Protein AF-A0A089MW54-F1 (afdb_monomer)

Foldseek 3Di:
DDQAPAEFQFWPPVPWAWDDDVNPHTDGTPATDGNCVRPPPPFAKYHYPNCNPPDIDGDVVNVVVCVVVVPPDDDDDDRDDQWDFPVVQVVCQVVQFKKDFDQWIWHADPVRAIWIWGQDPVRDTDIDRDPDDDVVSRPTTMGTDHDDDHPPPDD

Sequence (155 aa):
MMNVTNILDCVDWQRSEAQWLYEKYFMRFDKLVFDFAKIPKNTYLFKTEELATTKVFVTELFRELIEDYQLPGLDFSVVYDSEFTYTEAEQRMDQGQAVGSGKWRMQFDEEGEFWLGELTLELKYRWGRPVYIPPILLGYSWHEVEKCEIDSFNW

Mean predicted aligned error: 8.43 Å

pLDDT: mean 88.45, std 8.15, range [40.34, 95.38]

Structure (mmCIF, N/CA/C/O backbone):
data_AF-A0A089MW54-F1
#
_entry.id   AF-A0A089MW54-F1
#
loop_
_atom_site.group_PDB
_atom_site.id
_atom_site.type_symbol
_atom_site.label_atom_id
_atom_site.label_alt_id
_atom_site.label_comp_id
_atom_site.label_asym_id
_atom_site.label_entity_id
_atom_site.label_seq_id
_atom_site.pdbx_PDB_ins_code
_atom_site.Cartn_x
_atom_site.Cartn_y
_atom_site.Cartn_z
_atom_site.occupancy
_atom_site.B_iso_or_equiv
_atom_site.auth_seq_id
_atom_site.auth_comp_id
_atom_site.auth_asym_id
_atom_site.auth_atom_id
_atom_site.pdbx_PDB_model_num
ATOM 1 N N . MET A 1 1 ? -24.438 13.499 15.931 1.00 58.62 1 MET A N 1
ATOM 2 C CA . MET A 1 1 ? -22.994 13.775 16.082 1.00 58.62 1 MET A CA 1
ATOM 3 C C . MET A 1 1 ? -22.322 12.455 16.415 1.00 58.62 1 MET A C 1
ATOM 5 O O . MET A 1 1 ? -22.658 11.884 17.443 1.00 58.62 1 MET A O 1
ATOM 9 N N . MET A 1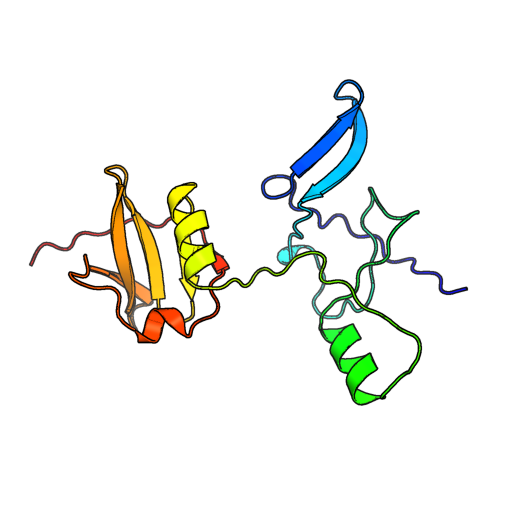 2 ? -21.491 11.917 15.520 1.00 72.50 2 MET A N 1
ATOM 10 C CA . MET A 1 2 ? -20.782 10.653 15.753 1.00 72.50 2 MET A CA 1
ATOM 11 C C . MET A 1 2 ? -19.425 10.965 16.380 1.00 72.50 2 MET A C 1
ATOM 13 O O . MET A 1 2 ? -18.656 11.735 15.809 1.00 72.50 2 MET A O 1
ATOM 17 N N . ASN A 1 3 ? -19.150 10.410 17.559 1.00 80.62 3 ASN A N 1
ATOM 18 C CA . ASN A 1 3 ? -17.862 10.581 18.218 1.00 80.62 3 ASN A CA 1
ATOM 19 C C . ASN A 1 3 ? -17.018 9.318 18.034 1.00 80.62 3 ASN A C 1
ATOM 21 O O . ASN A 1 3 ? -17.430 8.240 18.451 1.00 80.62 3 ASN A O 1
ATOM 25 N N . VAL A 1 4 ? -15.843 9.466 17.427 1.00 87.50 4 VAL A N 1
ATOM 26 C CA . VAL A 1 4 ? -14.849 8.394 17.302 1.00 87.50 4 VAL A CA 1
ATOM 27 C C . VAL A 1 4 ? -13.722 8.709 18.274 1.00 87.50 4 VAL A C 1
ATOM 29 O O . VAL A 1 4 ? -13.061 9.740 18.138 1.00 87.50 4 VAL A O 1
ATOM 32 N N . THR A 1 5 ? -13.549 7.841 19.269 1.00 88.38 5 THR A N 1
ATOM 33 C CA . THR A 1 5 ? -12.556 7.977 20.348 1.00 88.38 5 THR A CA 1
ATOM 34 C C . THR A 1 5 ? -11.300 7.145 20.113 1.00 88.38 5 THR A C 1
ATOM 36 O O . THR A 1 5 ? -10.316 7.325 20.820 1.00 88.38 5 THR A O 1
ATOM 39 N N . ASN A 1 6 ? -11.334 6.234 19.139 1.00 92.56 6 ASN A N 1
ATOM 40 C CA . ASN A 1 6 ? -10.204 5.386 18.793 1.00 92.56 6 ASN A CA 1
ATOM 41 C C . ASN A 1 6 ? -9.191 6.187 17.965 1.00 92.56 6 ASN A C 1
ATOM 43 O O . ASN A 1 6 ? -9.431 6.448 16.785 1.00 92.56 6 ASN A O 1
ATOM 47 N N . ILE A 1 7 ? -8.099 6.607 18.600 1.00 93.56 7 ILE A N 1
ATOM 48 C CA . ILE A 1 7 ? -6.994 7.330 17.968 1.00 93.56 7 ILE A CA 1
ATOM 49 C C . ILE A 1 7 ? -5.802 6.374 17.898 1.00 93.56 7 ILE A C 1
ATOM 51 O O . ILE A 1 7 ? -5.416 5.809 18.920 1.00 93.56 7 ILE A O 1
ATOM 55 N N . LEU A 1 8 ? -5.261 6.174 16.698 1.00 94.44 8 LEU A N 1
ATOM 56 C CA . LEU A 1 8 ? -4.179 5.243 16.403 1.00 94.44 8 LEU A CA 1
ATOM 57 C C . LEU A 1 8 ? -2.996 5.985 15.773 1.00 94.44 8 LEU A C 1
ATOM 59 O O . LEU A 1 8 ? -3.156 6.640 14.741 1.00 94.44 8 LEU A O 1
ATOM 63 N N . ASP A 1 9 ? -1.805 5.801 16.337 1.00 94.12 9 ASP A N 1
ATOM 64 C CA . ASP A 1 9 ? -0.540 6.121 15.670 1.00 94.12 9 ASP A CA 1
ATOM 65 C C . ASP A 1 9 ? -0.220 5.018 14.650 1.00 94.12 9 ASP A C 1
ATOM 67 O O . ASP A 1 9 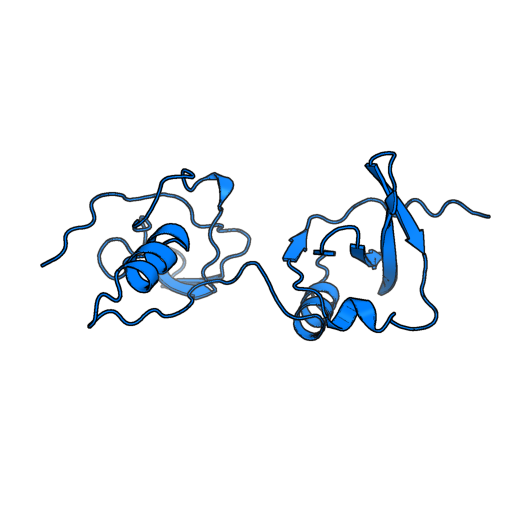? 0.460 4.033 14.935 1.00 94.12 9 ASP A O 1
ATOM 71 N N . CYS A 1 10 ? -0.814 5.139 13.466 1.00 92.56 10 CYS A N 1
ATOM 72 C CA . CYS A 1 10 ? -0.706 4.162 12.381 1.00 92.56 10 CYS A CA 1
ATOM 73 C C . CYS A 1 10 ? -0.283 4.803 11.058 1.00 92.56 10 CYS A C 1
ATOM 75 O O . CYS A 1 10 ? -0.456 4.204 10.002 1.00 92.56 10 CYS A O 1
ATOM 77 N N . VAL A 1 11 ? 0.261 6.021 11.095 1.00 93.00 11 VAL A N 1
ATOM 78 C CA . VAL A 1 11 ? 0.798 6.671 9.899 1.00 93.00 11 VAL A CA 1
ATOM 79 C C . VAL A 1 11 ? 2.158 6.063 9.571 1.00 93.00 11 VAL A C 1
ATOM 81 O O . VAL A 1 11 ? 3.050 5.990 10.420 1.00 93.00 11 VAL A O 1
ATOM 84 N N . ASP A 1 12 ? 2.328 5.641 8.323 1.00 91.00 12 ASP A N 1
ATOM 85 C CA . ASP A 1 12 ? 3.630 5.266 7.788 1.00 91.00 12 ASP A CA 1
ATOM 86 C C . ASP A 1 12 ? 4.353 6.531 7.317 1.00 91.00 12 ASP A C 1
ATOM 88 O O . ASP A 1 12 ? 4.164 6.998 6.193 1.00 91.00 12 ASP A O 1
ATOM 92 N N . TRP A 1 13 ? 5.169 7.113 8.193 1.00 89.25 13 TRP A N 1
ATOM 93 C CA . TRP A 1 13 ? 5.923 8.337 7.907 1.00 89.25 13 TRP A CA 1
ATOM 94 C C . TRP A 1 13 ? 7.016 8.173 6.845 1.00 89.25 13 TRP A C 1
ATOM 96 O O . TRP A 1 13 ? 7.501 9.180 6.338 1.00 89.25 13 TRP A O 1
ATOM 106 N N . GLN A 1 14 ? 7.421 6.943 6.512 1.00 86.56 14 GLN A N 1
ATOM 107 C CA . GLN A 1 14 ? 8.411 6.703 5.459 1.00 86.56 14 GLN A CA 1
ATOM 108 C C . GLN A 1 14 ? 7.760 6.760 4.076 1.00 86.56 14 GLN A C 1
ATOM 110 O O . GLN A 1 14 ? 8.368 7.251 3.128 1.00 86.56 14 GLN A O 1
ATOM 115 N N . ARG A 1 15 ? 6.520 6.267 3.966 1.00 84.12 15 ARG A N 1
ATOM 116 C CA . ARG A 1 15 ? 5.782 6.174 2.694 1.00 84.12 15 ARG A CA 1
ATOM 117 C C . ARG A 1 15 ? 4.764 7.300 2.488 1.00 84.12 15 ARG A C 1
ATOM 119 O O . ARG A 1 15 ? 4.286 7.488 1.361 1.00 84.12 15 ARG A O 1
ATOM 126 N N . SER A 1 16 ? 4.444 8.037 3.552 1.00 89.12 16 SER A N 1
ATOM 127 C CA . SER A 1 16 ? 3.592 9.230 3.530 1.00 89.12 16 SER A CA 1
ATOM 128 C C . SER A 1 16 ? 4.382 10.492 3.197 1.00 89.12 16 SER A C 1
ATOM 130 O O . SER A 1 16 ? 5.516 10.675 3.629 1.00 89.12 16 SER A O 1
ATOM 132 N N . GLU A 1 17 ? 3.733 11.419 2.500 1.00 90.00 17 GLU A N 1
ATOM 133 C CA . GLU A 1 17 ? 4.270 12.740 2.180 1.00 90.00 17 GLU A CA 1
ATOM 134 C C . GLU A 1 17 ? 3.478 13.793 2.957 1.00 90.00 17 GLU A C 1
ATOM 136 O O . GLU A 1 17 ? 2.273 13.981 2.748 1.00 90.00 17 GLU A O 1
ATOM 141 N N . ALA A 1 18 ? 4.154 14.467 3.887 1.00 91.88 18 ALA A N 1
ATOM 142 C CA . ALA A 1 18 ? 3.564 15.471 4.763 1.00 91.88 18 ALA A CA 1
ATOM 143 C C . ALA A 1 18 ? 4.104 16.872 4.460 1.00 91.88 18 ALA A C 1
ATOM 145 O O . ALA A 1 18 ? 5.303 17.068 4.262 1.00 91.88 18 ALA A O 1
ATOM 146 N N . GLN A 1 19 ? 3.213 17.860 4.490 1.00 91.31 19 GLN A N 1
ATOM 147 C CA . GLN A 1 19 ? 3.563 19.271 4.390 1.00 91.31 19 GLN A CA 1
ATOM 148 C C . GLN A 1 19 ? 3.748 19.878 5.776 1.00 91.31 19 GLN A C 1
ATOM 150 O O . GLN A 1 19 ? 2.894 19.744 6.659 1.00 91.31 19 GLN A O 1
ATOM 155 N N . TRP A 1 20 ? 4.840 20.623 5.923 1.00 91.56 20 TRP A N 1
ATOM 156 C CA . TRP A 1 20 ? 5.227 21.279 7.164 1.00 91.56 20 TRP A CA 1
ATOM 157 C C . TRP A 1 20 ? 5.423 22.770 6.936 1.00 91.56 20 TRP A C 1
ATOM 159 O O . TRP A 1 20 ? 6.031 23.193 5.954 1.00 91.56 20 TRP A O 1
ATOM 169 N N . LEU A 1 21 ? 4.953 23.577 7.880 1.00 89.50 21 LEU A N 1
ATOM 170 C CA . LEU A 1 21 ? 5.277 24.992 7.943 1.00 89.50 21 LEU A CA 1
ATOM 171 C C . LEU A 1 21 ? 6.471 25.189 8.887 1.00 89.50 21 LEU A C 1
ATOM 173 O O . LEU A 1 21 ? 6.432 24.771 10.048 1.00 89.50 21 LEU A O 1
ATOM 177 N N . TYR A 1 22 ? 7.531 25.825 8.376 1.00 87.94 22 TYR A N 1
ATOM 178 C CA . TYR A 1 22 ? 8.800 26.041 9.090 1.00 87.94 22 TYR A CA 1
ATOM 179 C C . TYR A 1 22 ? 9.348 24.761 9.754 1.00 87.94 22 TYR A C 1
ATOM 181 O O . TYR A 1 22 ? 9.847 24.826 10.875 1.00 87.94 22 TYR A O 1
ATOM 189 N N . GLU A 1 23 ? 9.169 23.601 9.106 1.00 79.25 23 GLU A N 1
ATOM 190 C CA . GLU A 1 23 ? 9.639 22.272 9.556 1.00 79.25 23 GLU A CA 1
ATOM 191 C C . GLU A 1 23 ? 9.137 21.811 10.940 1.00 79.25 23 GLU A C 1
ATOM 193 O O . GLU A 1 23 ? 9.554 20.773 11.443 1.00 79.25 23 GLU A O 1
ATOM 198 N N . LYS A 1 24 ? 8.228 22.562 11.571 1.00 83.25 24 LYS A N 1
ATOM 199 C CA . LYS A 1 24 ? 7.791 22.315 12.952 1.00 83.25 24 LYS A CA 1
ATOM 200 C C . LYS A 1 24 ? 6.286 22.158 13.092 1.00 83.25 24 LYS A C 1
ATOM 202 O O . LYS A 1 24 ? 5.821 21.496 14.016 1.00 83.25 24 LYS A O 1
ATOM 207 N N . TYR A 1 25 ? 5.517 22.781 12.207 1.00 85.12 25 TYR A N 1
ATOM 208 C CA . TYR A 1 25 ? 4.063 22.761 12.287 1.00 85.12 25 TYR A CA 1
ATOM 209 C C . TYR A 1 25 ? 3.509 21.880 11.177 1.00 85.12 25 TYR A C 1
ATOM 211 O O . TYR A 1 25 ? 3.589 22.239 10.002 1.00 85.12 25 TYR A O 1
ATOM 219 N N . PHE A 1 26 ? 2.970 20.723 11.563 1.00 88.69 26 PHE A N 1
ATOM 220 C CA . PHE A 1 26 ? 2.253 19.842 10.648 1.00 88.69 26 PHE A CA 1
ATOM 221 C C . PHE A 1 26 ? 1.069 20.597 10.038 1.00 88.69 26 PHE A C 1
ATOM 223 O O . PHE A 1 26 ? 0.276 21.199 10.765 1.00 88.69 26 PHE A O 1
ATOM 230 N N . MET A 1 27 ? 0.957 20.569 8.711 1.00 89.50 27 MET A N 1
ATOM 231 C CA . MET A 1 27 ? -0.133 21.229 7.993 1.00 89.50 27 MET A CA 1
ATOM 232 C C . MET A 1 27 ? -1.150 20.214 7.480 1.00 89.50 27 MET A C 1
ATOM 234 O O . MET A 1 27 ? -2.340 20.322 7.771 1.00 89.50 27 MET A O 1
ATOM 238 N N . ARG A 1 28 ? -0.688 19.253 6.675 1.00 89.56 28 ARG A N 1
ATOM 239 C CA . ARG A 1 28 ? -1.516 18.211 6.054 1.00 89.56 28 ARG A CA 1
ATOM 240 C C . ARG A 1 28 ? -0.643 17.116 5.448 1.00 89.56 28 ARG A C 1
ATOM 242 O O . ARG A 1 28 ? 0.548 17.325 5.236 1.00 89.56 28 ARG A O 1
ATOM 249 N N . PHE A 1 29 ? -1.268 16.002 5.085 1.00 91.31 29 PHE A N 1
ATOM 250 C CA . PHE A 1 29 ? -0.682 15.017 4.179 1.00 91.31 29 PHE A CA 1
ATOM 251 C C . PHE A 1 29 ? -1.059 15.343 2.733 1.00 91.31 29 PHE A C 1
ATOM 253 O O . PHE A 1 29 ? -2.239 15.567 2.450 1.00 91.31 29 PHE A O 1
ATOM 260 N N . ASP A 1 30 ? -0.069 15.346 1.843 1.00 88.69 30 ASP A N 1
ATOM 261 C CA . ASP A 1 30 ? -0.292 15.300 0.394 1.00 88.69 30 ASP A CA 1
ATOM 262 C C . ASP A 1 30 ? -0.553 13.854 -0.048 1.00 88.69 30 ASP A C 1
ATOM 264 O O . ASP A 1 30 ? -1.443 13.598 -0.857 1.00 88.69 30 ASP A O 1
ATOM 268 N N . LYS A 1 31 ? 0.156 12.901 0.570 1.00 88.44 31 LYS A N 1
ATOM 269 C CA . LYS A 1 31 ? -0.054 11.458 0.434 1.00 88.44 31 LYS A CA 1
ATOM 270 C C . LYS A 1 31 ? -0.038 10.831 1.822 1.00 88.44 31 LYS A C 1
ATOM 272 O O . LYS A 1 31 ? 0.957 10.936 2.533 1.00 88.44 31 LYS A O 1
ATOM 277 N N . LEU A 1 32 ? -1.134 10.191 2.214 1.00 90.25 32 LEU A N 1
ATOM 278 C CA . LEU A 1 32 ? -1.249 9.509 3.501 1.00 90.25 32 LEU A CA 1
ATOM 279 C C . LEU A 1 32 ? -1.211 8.002 3.270 1.00 90.25 32 LEU A C 1
ATOM 281 O O . LEU A 1 32 ? -2.016 7.484 2.507 1.00 90.25 32 LEU A O 1
ATOM 285 N N . VAL A 1 33 ? -0.286 7.320 3.933 1.00 90.25 33 VAL A N 1
ATOM 286 C CA . VAL A 1 33 ? -0.139 5.866 3.917 1.00 90.25 33 VAL A CA 1
ATOM 287 C C . VAL A 1 33 ? -0.267 5.361 5.346 1.00 90.25 33 VAL A C 1
ATOM 289 O O . VAL A 1 33 ? 0.304 5.939 6.273 1.00 90.25 33 VAL A O 1
ATOM 292 N N . PHE A 1 34 ? -1.022 4.281 5.525 1.00 91.25 34 PHE A N 1
ATOM 293 C CA . PHE A 1 34 ? -1.179 3.645 6.826 1.00 91.25 34 PHE A CA 1
ATOM 294 C C . PHE A 1 34 ? -0.256 2.435 6.960 1.00 91.25 34 PHE A C 1
ATOM 296 O O . PHE A 1 34 ? -0.152 1.614 6.048 1.00 91.25 34 PHE A O 1
ATOM 303 N N . ASP A 1 35 ? 0.350 2.292 8.134 1.00 89.44 35 ASP A N 1
ATOM 304 C CA . ASP A 1 35 ? 0.970 1.054 8.581 1.00 89.44 35 ASP A CA 1
ATOM 305 C C . ASP A 1 35 ? -0.124 0.127 9.130 1.00 89.44 35 ASP A C 1
ATOM 307 O O . ASP A 1 35 ? -0.559 0.230 10.283 1.00 89.44 35 ASP A O 1
ATOM 311 N N . PHE A 1 36 ? -0.586 -0.795 8.285 1.00 87.06 36 PHE A N 1
ATOM 312 C CA . PHE A 1 36 ? -1.638 -1.744 8.645 1.00 87.06 36 PHE A CA 1
ATOM 313 C C . PHE A 1 36 ? -1.239 -2.699 9.776 1.00 87.06 36 PHE A C 1
ATOM 315 O O . PHE A 1 36 ? -2.128 -3.228 10.443 1.00 87.06 36 PHE A O 1
ATOM 322 N N . ALA A 1 37 ? 0.056 -2.902 10.055 1.00 87.44 37 ALA A N 1
ATOM 323 C CA . ALA A 1 37 ? 0.480 -3.719 11.192 1.00 87.44 37 ALA A CA 1
ATOM 324 C C . ALA A 1 37 ? 0.134 -3.052 12.535 1.00 87.44 37 ALA A C 1
ATOM 326 O O . ALA A 1 37 ? -0.067 -3.742 13.537 1.00 87.44 37 ALA A O 1
ATOM 327 N N . LYS A 1 38 ? 0.007 -1.718 12.546 1.00 91.56 38 LYS A N 1
ATOM 328 C CA . LYS A 1 38 ? -0.401 -0.925 13.713 1.00 91.56 38 LYS A CA 1
ATOM 329 C C . LYS A 1 38 ? -1.917 -0.762 13.843 1.00 91.56 38 LYS A C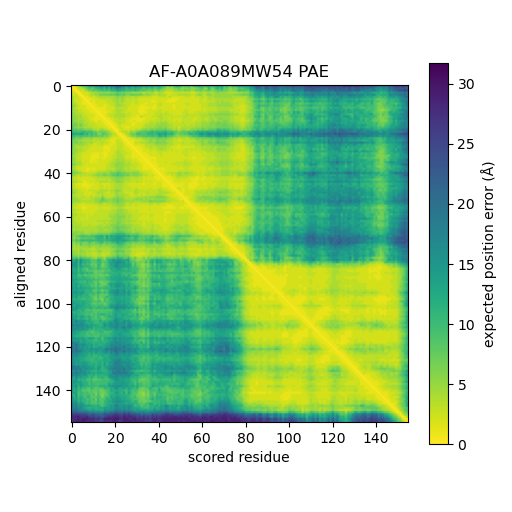 1
ATOM 331 O O . LYS A 1 38 ? -2.381 -0.220 14.845 1.00 91.56 38 LYS A O 1
ATOM 336 N N . ILE A 1 39 ? -2.701 -1.240 12.874 1.00 91.94 39 ILE A N 1
ATOM 337 C CA . ILE A 1 39 ? -4.167 -1.192 12.914 1.00 91.94 39 ILE A CA 1
ATOM 338 C C . ILE A 1 39 ? -4.698 -2.554 13.390 1.00 91.94 39 ILE A C 1
ATOM 340 O O . ILE A 1 39 ? -4.558 -3.556 12.686 1.00 91.94 39 ILE A O 1
ATOM 344 N N . PRO A 1 40 ? -5.338 -2.643 14.573 1.00 93.12 40 PRO A N 1
ATOM 345 C CA . PRO A 1 40 ? -5.889 -3.907 15.053 1.00 93.12 40 PRO A CA 1
ATOM 346 C C . PRO A 1 40 ? -6.929 -4.480 14.080 1.00 93.12 40 PRO A C 1
ATOM 348 O O . PRO A 1 40 ? -7.809 -3.753 13.623 1.00 93.12 40 PRO A O 1
ATOM 351 N N . LYS A 1 41 ? -6.890 -5.797 13.829 1.00 88.62 41 LYS A N 1
ATOM 352 C CA . LYS A 1 41 ? -7.733 -6.469 12.814 1.00 88.62 41 LYS A CA 1
ATOM 353 C C . LYS A 1 41 ? -9.241 -6.234 12.943 1.00 88.62 41 LYS A C 1
ATOM 355 O O . LYS A 1 41 ? -9.927 -6.298 11.942 1.00 88.62 41 LYS A O 1
ATOM 360 N N . ASN A 1 42 ? -9.763 -5.985 14.144 1.00 91.62 42 ASN A N 1
ATOM 361 C CA . ASN A 1 42 ? -11.196 -5.743 14.377 1.00 91.62 42 ASN A CA 1
ATOM 362 C C . ASN A 1 42 ? -11.529 -4.242 14.507 1.00 91.62 42 ASN A C 1
ATOM 364 O O . ASN A 1 42 ? -12.446 -3.855 15.232 1.00 91.62 42 ASN A O 1
ATOM 368 N N . THR A 1 43 ? -10.727 -3.380 13.881 1.00 94.00 43 THR A N 1
ATOM 369 C CA . THR A 1 43 ? -10.963 -1.934 13.855 1.00 94.00 43 THR A CA 1
ATOM 370 C C . THR A 1 43 ? -11.889 -1.600 12.698 1.00 94.00 43 THR A C 1
ATOM 372 O O . THR A 1 43 ? -11.589 -1.948 11.564 1.00 94.00 43 THR A O 1
ATOM 375 N N . TYR A 1 44 ? -12.983 -0.895 12.9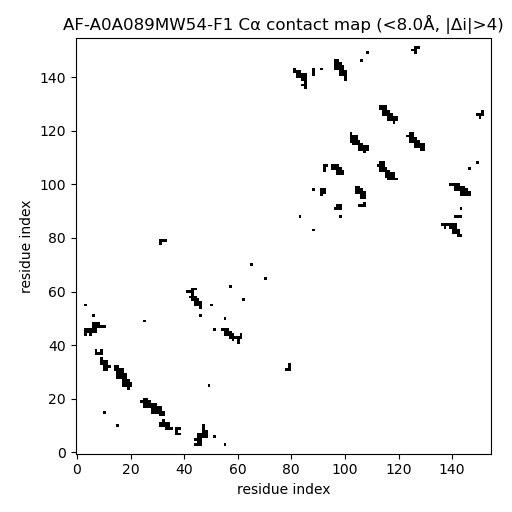83 1.00 93.38 44 TYR A N 1
ATOM 376 C CA . TYR A 1 44 ? -13.941 -0.414 11.979 1.00 93.38 44 TYR A CA 1
ATOM 377 C C . TYR A 1 44 ? -13.702 1.056 11.633 1.00 93.38 44 TYR A C 1
ATOM 379 O O . TYR A 1 44 ? -13.603 1.431 10.471 1.00 93.38 44 TYR A O 1
ATOM 387 N N . LEU A 1 45 ? -13.585 1.888 12.671 1.00 93.56 45 LEU A N 1
ATOM 388 C CA . LEU A 1 45 ? -13.354 3.324 12.574 1.00 93.56 45 LEU A CA 1
ATOM 389 C C . LEU A 1 45 ? -12.182 3.710 13.468 1.00 93.56 45 LEU A C 1
ATOM 391 O O . LEU A 1 45 ? -12.037 3.203 14.588 1.00 93.56 45 LEU A O 1
ATOM 395 N N . PHE A 1 46 ? -11.383 4.656 13.000 1.00 94.69 46 PHE A N 1
ATOM 396 C CA . PHE A 1 46 ? -10.310 5.240 13.786 1.00 94.69 46 PHE A CA 1
ATOM 397 C C . PHE A 1 46 ? -9.990 6.657 13.313 1.00 94.69 46 PHE A C 1
ATOM 399 O O . PHE A 1 46 ? -10.528 7.175 12.332 1.00 94.69 46 PHE A O 1
ATOM 406 N N . LYS A 1 47 ? -9.111 7.300 14.063 1.00 94.38 47 LYS A N 1
ATOM 407 C CA . LYS A 1 47 ? -8.511 8.593 13.768 1.00 94.38 47 LYS A CA 1
ATOM 408 C C . LYS A 1 47 ? -7.002 8.462 13.907 1.00 94.38 47 LYS A C 1
ATOM 410 O O . LYS A 1 47 ? -6.554 7.645 14.703 1.00 94.38 47 LYS A O 1
ATOM 415 N N . THR A 1 48 ? -6.234 9.269 13.189 1.00 93.12 48 THR A N 1
ATOM 416 C CA . THR A 1 48 ? -4.795 9.406 13.467 1.00 93.12 48 THR A CA 1
ATOM 417 C C . THR A 1 48 ? -4.554 10.580 14.401 1.00 93.12 48 THR A C 1
ATOM 419 O O . THR A 1 48 ? -5.414 11.459 14.504 1.00 93.12 48 THR A O 1
ATOM 422 N N . GLU A 1 49 ? -3.417 10.607 15.092 1.00 91.12 49 GLU A N 1
ATOM 423 C CA . GLU A 1 49 ? -3.094 11.674 16.047 1.00 91.12 49 GLU A CA 1
ATOM 424 C C . GLU A 1 49 ? -3.103 13.061 15.385 1.00 91.12 49 GLU A C 1
ATOM 426 O O . GLU A 1 49 ? -3.649 14.021 15.929 1.00 91.12 49 GLU A O 1
ATOM 431 N N . GLU A 1 50 ? -2.598 13.147 14.158 1.00 91.19 50 GLU A N 1
ATOM 432 C CA . GLU A 1 50 ? -2.426 14.383 13.392 1.00 91.19 50 GLU A CA 1
ATOM 433 C C . GLU A 1 50 ? -3.753 14.922 12.848 1.00 91.19 50 GLU A C 1
ATOM 435 O O . GLU A 1 50 ? -3.910 16.127 12.643 1.00 91.19 50 GLU A O 1
ATOM 440 N N . LEU A 1 51 ? -4.721 14.034 12.596 1.00 89.75 51 LEU A N 1
ATOM 441 C CA . LEU A 1 51 ? -5.995 14.362 11.949 1.00 89.75 51 LEU A CA 1
ATOM 442 C C . LEU A 1 51 ? -7.215 14.087 12.836 1.00 89.75 51 LEU A C 1
ATOM 444 O O . LEU A 1 51 ? -8.351 14.152 12.360 1.00 89.75 51 LEU A O 1
ATOM 448 N N . ALA A 1 52 ? -7.012 13.843 14.135 1.00 86.81 52 ALA A N 1
ATOM 449 C CA . ALA A 1 52 ? -8.068 13.447 15.069 1.00 86.81 52 ALA A CA 1
ATOM 450 C C . ALA A 1 52 ? -9.235 14.443 15.173 1.00 86.81 52 ALA A C 1
ATOM 452 O O . ALA A 1 52 ? -10.352 14.078 15.559 1.00 86.81 52 ALA A O 1
ATOM 453 N N . THR A 1 53 ? -8.999 15.708 14.836 1.00 84.75 53 THR A N 1
ATOM 454 C CA . THR A 1 53 ? -10.009 16.770 14.874 1.00 84.75 53 THR A CA 1
ATOM 455 C C . THR A 1 53 ? -10.723 16.980 13.540 1.00 84.75 53 THR A C 1
ATOM 457 O O . THR A 1 53 ? -11.811 17.553 13.538 1.00 84.75 53 THR A O 1
ATOM 460 N N . THR A 1 54 ? -10.159 16.518 12.419 1.00 86.94 54 THR A N 1
ATOM 461 C CA . THR A 1 54 ? -10.608 16.900 11.069 1.00 86.94 54 THR A CA 1
ATOM 462 C C . THR A 1 54 ? -11.102 15.736 10.223 1.00 86.94 54 THR A C 1
ATOM 464 O O . THR A 1 54 ? -11.999 15.937 9.406 1.00 86.94 54 THR A O 1
ATOM 467 N N . LYS A 1 55 ? -10.552 14.529 10.399 1.00 89.44 55 LYS A N 1
ATOM 468 C CA . LYS A 1 55 ? -10.902 13.358 9.589 1.00 89.44 55 LYS A CA 1
ATOM 469 C C . LYS A 1 55 ? -11.205 12.141 10.453 1.00 89.44 55 LYS A C 1
ATOM 471 O O . LYS A 1 55 ? -10.718 12.004 11.572 1.00 89.44 55 LYS A O 1
ATOM 476 N N . VAL A 1 56 ? -12.042 11.264 9.912 1.00 92.12 56 VAL A N 1
ATOM 477 C CA . VAL A 1 56 ? -12.314 9.924 10.434 1.00 92.12 56 VAL A CA 1
ATOM 478 C C . VAL A 1 56 ? -11.977 8.955 9.316 1.00 92.12 56 VAL A C 1
ATOM 480 O O . VAL A 1 56 ? -12.367 9.183 8.173 1.00 92.12 56 VAL A O 1
ATOM 483 N N . PHE A 1 57 ? -11.255 7.899 9.656 1.00 93.56 57 PHE A N 1
ATOM 484 C CA . PHE A 1 57 ? -10.899 6.832 8.738 1.00 93.56 57 PHE A CA 1
ATOM 485 C C . PHE A 1 57 ? -11.713 5.592 9.065 1.00 93.56 57 PHE A C 1
ATOM 487 O O . PHE A 1 57 ? -12.076 5.347 10.220 1.00 93.56 57 PHE A O 1
ATOM 494 N N . VAL A 1 58 ? -12.008 4.829 8.024 1.00 92.88 58 VAL A N 1
ATOM 495 C CA . VAL A 1 58 ? -12.727 3.564 8.111 1.00 92.88 58 VAL A CA 1
ATOM 496 C C . VAL A 1 58 ? -11.897 2.483 7.449 1.00 92.88 58 VAL A C 1
ATOM 498 O O . VAL A 1 58 ? -11.122 2.765 6.537 1.00 92.88 58 VAL A O 1
ATOM 501 N N . THR A 1 59 ? -12.036 1.260 7.935 1.00 92.94 59 THR A N 1
ATOM 502 C CA . THR A 1 59 ? -11.472 0.072 7.292 1.00 92.94 59 THR A CA 1
ATOM 503 C C . THR A 1 59 ? -12.495 -0.545 6.342 1.00 92.94 59 THR A C 1
ATOM 505 O O . THR A 1 59 ? -13.690 -0.243 6.426 1.00 92.94 59 THR A O 1
ATOM 508 N N . GLU A 1 60 ? -12.048 -1.469 5.489 1.00 89.88 60 GLU A N 1
ATOM 509 C CA . GLU A 1 60 ? -12.957 -2.225 4.619 1.00 89.88 60 GLU A CA 1
ATOM 510 C C . GLU A 1 60 ? -14.023 -2.990 5.412 1.00 89.88 60 GLU A C 1
ATOM 512 O O . GLU A 1 60 ? -15.179 -2.984 5.013 1.00 89.88 60 GLU A O 1
ATOM 517 N N . LEU A 1 61 ? -13.707 -3.503 6.610 1.00 91.75 61 LEU A N 1
ATOM 518 C CA . LEU A 1 61 ? -14.697 -4.160 7.479 1.00 91.75 61 LEU A CA 1
ATOM 519 C C . LEU A 1 61 ? -15.905 -3.270 7.793 1.00 91.75 61 LEU A C 1
ATOM 521 O O . LEU A 1 61 ? -17.024 -3.754 7.947 1.00 91.75 61 LEU A O 1
ATOM 525 N N . PHE A 1 62 ? -15.691 -1.960 7.936 1.00 92.44 62 PHE A N 1
ATOM 526 C CA . PHE A 1 62 ? -16.794 -1.030 8.150 1.00 92.44 62 PHE A CA 1
ATOM 527 C C . PHE A 1 62 ? -17.558 -0.754 6.867 1.00 92.44 62 PHE A C 1
ATOM 529 O O . PHE A 1 62 ? -18.783 -0.681 6.898 1.00 92.44 62 PHE A O 1
ATOM 536 N N . ARG A 1 63 ? -16.851 -0.604 5.750 1.00 90.12 63 ARG A N 1
ATOM 537 C CA . ARG A 1 63 ? -17.483 -0.386 4.455 1.00 90.12 63 ARG A CA 1
ATOM 538 C C . ARG A 1 63 ? -18.374 -1.569 4.067 1.00 90.12 63 ARG A C 1
ATOM 540 O O . ARG A 1 63 ? -19.545 -1.342 3.780 1.00 90.12 63 ARG A O 1
ATOM 547 N N . GLU A 1 64 ? -17.857 -2.793 4.161 1.00 90.81 64 GLU A N 1
ATOM 548 C CA . GLU A 1 64 ? -18.601 -4.043 3.946 1.00 90.81 64 GLU A CA 1
ATOM 549 C C . GLU A 1 64 ? -19.867 -4.078 4.809 1.00 90.81 64 GLU A C 1
ATOM 551 O O . GLU A 1 64 ? -20.959 -4.323 4.307 1.00 90.81 64 GLU A O 1
ATOM 556 N N . LEU A 1 65 ? -19.756 -3.714 6.092 1.00 91.31 65 LEU A N 1
ATOM 557 C CA . LEU A 1 65 ? -20.906 -3.630 6.990 1.00 91.31 65 LEU A CA 1
ATOM 558 C C . LEU A 1 65 ? -21.951 -2.614 6.493 1.00 91.31 65 LEU A C 1
ATOM 560 O O . LEU A 1 65 ? -23.145 -2.894 6.473 1.00 91.31 65 LEU A O 1
ATOM 564 N N . ILE A 1 66 ? -21.541 -1.413 6.093 1.00 90.81 66 ILE A N 1
ATOM 565 C CA . ILE A 1 66 ? -22.480 -0.394 5.601 1.00 90.81 66 ILE A CA 1
ATOM 566 C C . ILE A 1 66 ? -23.181 -0.847 4.315 1.00 90.81 66 ILE A C 1
ATOM 568 O O . ILE A 1 66 ?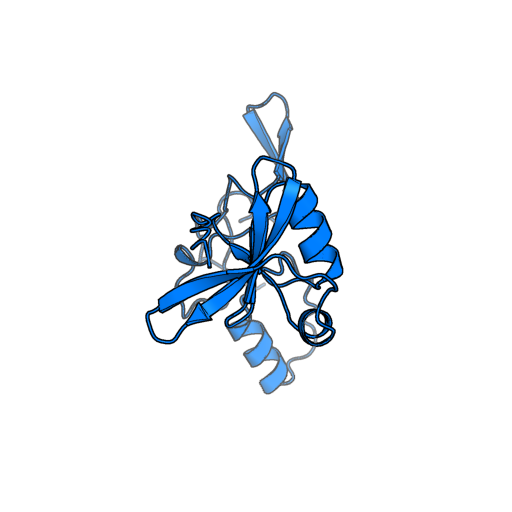 -24.383 -0.604 4.166 1.00 90.81 66 ILE A O 1
ATOM 572 N N . GLU A 1 67 ? -22.453 -1.516 3.421 1.00 88.94 67 GLU A N 1
ATOM 573 C CA . GLU A 1 67 ? -22.975 -2.068 2.170 1.00 88.94 67 GLU A CA 1
ATOM 574 C C . GLU A 1 67 ? -23.965 -3.217 2.430 1.00 88.94 67 GLU A C 1
ATOM 576 O O . GLU A 1 67 ? -25.081 -3.186 1.902 1.00 88.94 67 GLU A O 1
ATOM 581 N N . ASP A 1 68 ? -23.622 -4.156 3.317 1.00 92.19 68 ASP A N 1
ATOM 582 C CA . ASP A 1 68 ? -24.473 -5.285 3.717 1.00 92.19 68 ASP A CA 1
ATOM 583 C C . ASP A 1 68 ? -25.809 -4.823 4.312 1.00 92.19 68 ASP A C 1
ATOM 585 O O . ASP A 1 68 ? -26.873 -5.369 4.005 1.00 92.19 68 ASP A O 1
ATOM 589 N N . TYR A 1 69 ? -25.770 -3.789 5.155 1.00 92.00 69 TYR A N 1
ATOM 590 C CA . TYR A 1 69 ? -26.963 -3.229 5.793 1.00 92.00 69 TYR A CA 1
ATOM 591 C C . TYR A 1 69 ? -27.635 -2.119 4.965 1.00 92.00 69 TYR A C 1
ATOM 593 O O . TYR A 1 69 ? -28.629 -1.549 5.422 1.00 92.00 69 TYR A O 1
ATOM 601 N N . GLN A 1 70 ? -27.127 -1.821 3.761 1.00 86.06 70 GLN A N 1
ATOM 602 C CA . GLN A 1 70 ? -27.637 -0.802 2.833 1.00 86.06 70 GLN A CA 1
ATOM 603 C C . GLN A 1 70 ? -27.912 0.550 3.506 1.00 86.06 70 GLN A C 1
ATOM 605 O O . GLN A 1 70 ? -28.932 1.195 3.251 1.00 86.06 70 GLN A O 1
ATOM 610 N N . LEU A 1 71 ? -27.023 0.974 4.408 1.00 84.19 71 LEU A N 1
ATOM 611 C CA . LEU A 1 71 ? -27.237 2.173 5.214 1.00 84.19 71 LEU A CA 1
ATOM 612 C C . LEU A 1 71 ? -27.011 3.437 4.362 1.00 84.19 71 LEU A C 1
ATOM 614 O O . LEU A 1 71 ? -25.880 3.704 3.952 1.00 84.19 71 LEU A O 1
ATOM 618 N N . PRO A 1 72 ? -28.057 4.243 4.089 1.00 84.25 72 PRO A N 1
ATOM 619 C CA . PRO A 1 72 ? -27.928 5.411 3.230 1.00 84.25 72 PRO A CA 1
ATOM 620 C C . PRO A 1 72 ? -27.289 6.592 3.972 1.00 84.25 72 PRO A C 1
ATOM 622 O O . PRO A 1 72 ? -27.406 6.728 5.190 1.00 84.25 72 PRO A O 1
ATOM 625 N N . GLY A 1 73 ? -26.692 7.516 3.214 1.00 83.06 73 GLY A N 1
ATOM 626 C CA . GLY A 1 73 ? -26.207 8.799 3.740 1.00 83.06 73 GLY A CA 1
ATOM 627 C C . GLY A 1 73 ? -24.744 8.814 4.183 1.00 83.06 73 GLY A C 1
ATOM 628 O O . GLY A 1 73 ? -24.325 9.770 4.836 1.00 83.06 73 GLY A O 1
ATOM 629 N N . LEU A 1 74 ? -23.974 7.789 3.820 1.00 85.62 74 LEU A N 1
ATOM 630 C CA . LEU A 1 74 ? -22.521 7.767 3.941 1.00 85.62 74 LEU A CA 1
ATOM 631 C C . LEU A 1 74 ? -21.908 7.788 2.542 1.00 85.62 74 LEU A C 1
ATOM 633 O O . LEU A 1 74 ? -22.364 7.072 1.655 1.00 85.62 74 LEU A O 1
ATOM 637 N N . ASP A 1 75 ? -20.893 8.625 2.367 1.00 85.81 75 ASP A N 1
ATOM 638 C CA . ASP A 1 75 ? -20.067 8.672 1.166 1.00 85.81 75 ASP A CA 1
ATOM 639 C C . ASP A 1 75 ? -18.618 8.419 1.584 1.00 85.81 75 ASP A C 1
ATOM 641 O O . ASP A 1 75 ? -18.149 8.975 2.585 1.00 85.81 75 ASP A O 1
ATOM 645 N N . PHE A 1 76 ? -17.934 7.544 0.854 1.00 88.56 76 PHE A N 1
ATOM 646 C CA . PHE A 1 76 ? -16.587 7.099 1.187 1.00 88.56 76 PHE A CA 1
ATOM 647 C C . PHE A 1 76 ? -15.614 7.551 0.110 1.00 88.56 76 PHE A C 1
ATOM 649 O O . PHE A 1 76 ? -15.758 7.223 -1.064 1.00 88.56 76 PHE A O 1
ATOM 656 N N . SER A 1 77 ? -14.573 8.263 0.529 1.00 89.25 77 SER A N 1
ATOM 657 C CA . SER A 1 77 ? -13.424 8.562 -0.319 1.00 89.25 77 SER A CA 1
ATOM 658 C C . SER A 1 77 ? -12.277 7.626 0.038 1.00 89.25 77 SER A C 1
ATOM 660 O O . SER A 1 77 ? -11.848 7.612 1.197 1.00 89.25 77 SER A O 1
ATOM 662 N N . VAL A 1 78 ? -11.748 6.900 -0.946 1.00 87.69 78 VAL A N 1
ATOM 663 C CA . VAL A 1 78 ? -10.518 6.116 -0.776 1.00 87.69 78 VAL A CA 1
ATOM 664 C C . VAL A 1 78 ? -9.379 7.074 -0.424 1.00 87.69 78 VAL A C 1
ATOM 666 O O . VAL A 1 78 ? -9.105 8.026 -1.152 1.00 87.69 78 VAL A O 1
ATOM 669 N N . VAL A 1 79 ? -8.756 6.856 0.734 1.00 85.31 79 VAL A N 1
ATOM 670 C CA . VAL A 1 79 ? -7.637 7.679 1.228 1.00 85.31 79 VAL A CA 1
ATOM 671 C C . VAL A 1 79 ? -6.303 7.092 0.786 1.00 85.31 79 VAL A C 1
ATOM 673 O O . VAL A 1 79 ? -5.388 7.829 0.433 1.00 85.31 79 VAL A O 1
ATOM 676 N N . TYR A 1 80 ? -6.211 5.768 0.818 1.00 80.62 80 TYR A N 1
ATOM 677 C CA . TYR A 1 80 ? -5.041 5.008 0.432 1.00 80.62 80 TYR A CA 1
ATOM 678 C C . TYR A 1 80 ? -5.500 3.618 0.013 1.00 80.62 80 TYR A C 1
ATOM 680 O O . TYR A 1 80 ? -6.207 2.962 0.777 1.00 80.62 80 TYR A O 1
ATOM 688 N N . ASP A 1 81 ? -5.091 3.198 -1.178 1.00 72.75 81 ASP A N 1
ATOM 689 C CA . ASP A 1 81 ? -5.197 1.816 -1.621 1.00 72.75 81 ASP A CA 1
ATOM 690 C C . ASP A 1 81 ? -3.782 1.232 -1.642 1.00 72.75 81 ASP A C 1
ATOM 692 O O . ASP A 1 81 ? -2.870 1.798 -2.253 1.00 72.75 81 ASP A O 1
ATOM 696 N N . SER A 1 82 ? -3.568 0.151 -0.889 1.00 76.00 82 SER A N 1
ATOM 697 C CA . SER A 1 82 ? -2.297 -0.576 -0.939 1.00 76.00 82 SER A CA 1
ATOM 698 C C . SER A 1 82 ? -2.128 -1.330 -2.245 1.00 76.00 82 SER A C 1
ATOM 700 O O . SER A 1 82 ? -0.997 -1.668 -2.596 1.00 76.00 82 SER A O 1
ATOM 702 N N . GLU A 1 83 ? -3.243 -1.611 -2.915 1.00 86.12 83 GLU A N 1
ATOM 703 C CA . GLU A 1 83 ? -3.281 -2.282 -4.191 1.00 86.12 83 GLU A CA 1
ATOM 704 C C . GLU A 1 83 ? -3.363 -1.273 -5.340 1.00 86.12 83 GLU A C 1
ATOM 706 O O . GLU A 1 83 ? -3.977 -0.213 -5.240 1.00 86.12 83 GLU A O 1
ATOM 711 N N . PHE A 1 84 ? -2.697 -1.588 -6.443 1.00 88.56 84 PHE A N 1
ATOM 712 C CA . PHE A 1 84 ? -2.627 -0.740 -7.622 1.00 88.56 84 PHE A CA 1
ATOM 713 C C . PHE A 1 84 ? -2.508 -1.568 -8.902 1.00 88.56 84 PHE A C 1
ATOM 715 O O . PHE A 1 84 ? -2.207 -2.765 -8.893 1.00 88.56 84 PHE A O 1
ATOM 722 N N . THR A 1 85 ? -2.785 -0.930 -10.034 1.00 92.50 85 THR A N 1
ATOM 723 C CA . THR A 1 85 ? -2.761 -1.566 -11.355 1.00 92.50 85 THR A CA 1
ATOM 724 C C . THR A 1 85 ? -1.339 -1.891 -11.813 1.00 92.50 85 THR A C 1
ATOM 726 O O . THR A 1 85 ? -0.359 -1.369 -11.284 1.00 92.50 85 THR A O 1
ATOM 729 N N . TYR A 1 86 ? -1.201 -2.718 -12.854 1.00 92.38 86 TYR A N 1
ATOM 730 C CA . TYR A 1 86 ? 0.108 -3.017 -13.445 1.00 92.38 86 TYR A CA 1
ATOM 731 C C . TYR A 1 86 ? 0.849 -1.754 -13.923 1.00 92.38 86 TYR A C 1
ATOM 733 O O . TYR A 1 86 ? 2.041 -1.617 -13.678 1.00 92.38 86 TYR A O 1
ATOM 741 N N . THR A 1 87 ? 0.150 -0.795 -14.539 1.00 91.50 87 THR A N 1
ATOM 742 C CA . THR A 1 87 ? 0.759 0.468 -14.995 1.00 91.50 87 THR A CA 1
ATOM 743 C C . THR A 1 87 ? 1.288 1.306 -13.833 1.00 91.50 87 THR A C 1
ATOM 745 O O . THR A 1 87 ? 2.353 1.910 -13.930 1.00 91.50 87 THR A O 1
ATOM 748 N N . GLU A 1 88 ? 0.575 1.335 -12.709 1.00 90.06 88 GLU A N 1
ATOM 749 C CA . GLU A 1 88 ? 1.078 1.972 -11.492 1.00 90.06 88 GLU A CA 1
ATOM 750 C C . GLU A 1 88 ? 2.247 1.178 -10.902 1.00 90.06 88 GLU A C 1
ATOM 752 O O . GLU A 1 88 ? 3.206 1.775 -10.426 1.00 90.06 88 GLU A O 1
ATOM 757 N N . ALA A 1 89 ? 2.220 -0.153 -10.989 1.00 92.31 89 ALA A N 1
ATOM 758 C CA . ALA A 1 89 ? 3.323 -1.004 -10.561 1.00 92.31 89 ALA A CA 1
ATOM 759 C C . ALA A 1 89 ? 4.612 -0.717 -11.347 1.00 92.31 89 ALA A C 1
ATOM 761 O O . ALA A 1 89 ? 5.682 -0.646 -10.748 1.00 92.31 89 ALA A O 1
ATOM 762 N N . GLU A 1 90 ? 4.515 -0.478 -12.657 1.00 91.12 90 GLU A N 1
ATOM 763 C CA . GLU A 1 90 ? 5.637 -0.019 -13.486 1.00 91.12 90 GLU A CA 1
ATOM 764 C C . GLU A 1 90 ? 6.187 1.324 -12.993 1.00 91.12 90 GLU A C 1
ATOM 766 O O . GLU A 1 90 ? 7.379 1.428 -12.713 1.00 91.12 90 GLU A O 1
ATOM 771 N N . GLN A 1 91 ? 5.321 2.315 -12.755 1.00 90.31 91 GLN A N 1
ATOM 772 C CA . GLN A 1 91 ? 5.741 3.621 -12.224 1.00 90.31 91 GLN A CA 1
ATOM 773 C C . GLN A 1 91 ? 6.419 3.517 -10.849 1.00 90.31 91 GLN A C 1
ATOM 775 O O . GLN A 1 91 ? 7.340 4.275 -10.544 1.00 90.31 91 GLN A O 1
ATOM 780 N N . ARG A 1 92 ? 5.960 2.593 -9.998 1.00 89.81 92 ARG A N 1
ATOM 781 C CA . ARG A 1 92 ? 6.558 2.314 -8.681 1.00 89.81 92 ARG A CA 1
ATOM 782 C C . ARG A 1 92 ? 7.942 1.684 -8.834 1.00 89.81 92 ARG A C 1
ATOM 784 O O . ARG A 1 92 ? 8.875 2.071 -8.131 1.00 89.81 92 ARG A O 1
ATOM 791 N N . MET A 1 93 ? 8.103 0.762 -9.782 1.00 92.06 93 MET A N 1
ATOM 792 C CA . MET A 1 93 ? 9.410 0.187 -10.098 1.00 92.06 93 MET A CA 1
ATOM 793 C C . MET A 1 93 ? 10.377 1.231 -10.662 1.00 92.06 93 MET A C 1
ATOM 795 O O . MET A 1 93 ? 11.527 1.253 -10.232 1.00 92.06 93 MET A O 1
ATOM 799 N N . ASP A 1 94 ? 9.917 2.151 -11.515 1.00 89.25 94 ASP A N 1
ATOM 800 C CA . ASP A 1 94 ? 10.731 3.273 -12.016 1.00 89.25 94 ASP A CA 1
ATOM 801 C C . ASP A 1 94 ? 11.224 4.192 -10.881 1.00 89.25 94 ASP A C 1
ATOM 803 O O . ASP A 1 94 ? 12.305 4.774 -10.955 1.00 89.25 94 ASP A O 1
ATOM 807 N N . GLN A 1 95 ? 10.456 4.292 -9.790 1.00 87.88 95 GLN A N 1
ATOM 808 C CA . GLN A 1 95 ? 10.846 4.985 -8.551 1.00 87.88 95 GLN A CA 1
ATOM 809 C C . GLN A 1 95 ? 11.801 4.156 -7.674 1.00 87.88 95 GLN A C 1
ATOM 811 O O . GLN A 1 95 ? 12.176 4.579 -6.580 1.00 87.88 95 GLN A O 1
ATOM 816 N N . GLY A 1 96 ? 12.208 2.977 -8.142 1.00 87.62 96 GLY A N 1
ATOM 817 C CA . GLY A 1 96 ? 13.133 2.082 -7.468 1.00 87.62 96 GLY A CA 1
ATOM 818 C C . GLY A 1 96 ? 12.477 1.147 -6.457 1.00 87.62 96 GLY A C 1
ATOM 819 O O . GLY A 1 96 ? 13.202 0.567 -5.654 1.00 87.62 96 GLY A O 1
ATOM 820 N N . GLN A 1 97 ? 11.154 0.980 -6.461 1.00 90.62 97 GLN A N 1
ATOM 821 C CA . GLN A 1 97 ? 10.453 0.072 -5.546 1.00 90.62 97 GLN A CA 1
ATOM 822 C C . GLN A 1 97 ? 10.339 -1.346 -6.136 1.00 90.62 97 GLN A C 1
ATOM 824 O O . GLN A 1 97 ? 10.483 -1.547 -7.340 1.00 90.62 97 GLN A O 1
ATOM 829 N N . ALA A 1 98 ? 10.087 -2.348 -5.290 1.00 93.81 98 ALA A N 1
ATOM 830 C CA . ALA A 1 98 ? 9.674 -3.677 -5.742 1.00 93.81 98 ALA A CA 1
ATOM 831 C C . ALA A 1 98 ? 8.163 -3.835 -5.564 1.00 93.81 98 ALA A C 1
ATOM 833 O O . ALA A 1 98 ? 7.560 -3.236 -4.671 1.00 93.81 98 ALA A O 1
ATOM 834 N N . VAL A 1 99 ? 7.545 -4.654 -6.411 1.00 95.38 99 VAL A N 1
ATOM 835 C CA . VAL A 1 99 ? 6.096 -4.885 -6.398 1.00 95.38 99 VAL A CA 1
ATOM 836 C C . VAL A 1 99 ? 5.780 -6.376 -6.408 1.00 95.38 99 VAL A C 1
ATOM 838 O O . VAL A 1 99 ? 6.509 -7.182 -6.990 1.00 95.38 99 VAL A O 1
ATOM 841 N N . GLY A 1 100 ? 4.702 -6.766 -5.736 1.00 95.12 100 GLY A N 1
ATOM 842 C CA . GLY A 1 100 ? 4.278 -8.156 -5.599 1.00 95.12 100 GLY A CA 1
ATOM 843 C C . GLY A 1 100 ? 2.797 -8.352 -5.895 1.00 95.12 100 GLY A C 1
ATOM 844 O O . GLY A 1 100 ? 1.982 -7.468 -5.645 1.00 95.12 100 GLY A O 1
ATOM 845 N N . SER A 1 101 ? 2.448 -9.527 -6.420 1.00 94.75 101 SER A N 1
ATOM 846 C CA .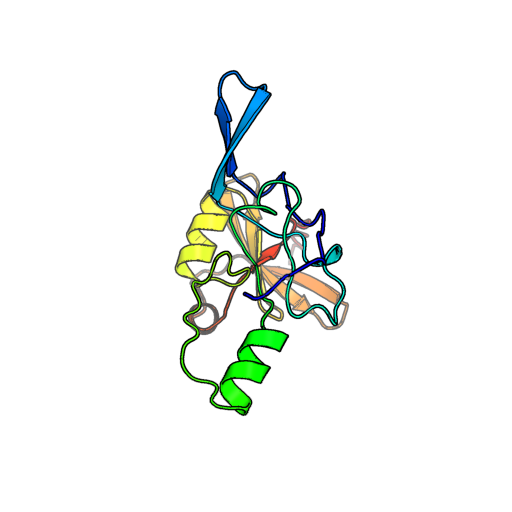 SER A 1 101 ? 1.064 -9.991 -6.517 1.00 94.75 101 SER A CA 1
ATOM 847 C C . SER A 1 101 ? 0.990 -11.516 -6.576 1.00 94.75 101 SER A C 1
ATOM 849 O O . SER A 1 101 ? 1.533 -12.156 -7.480 1.00 94.75 101 SER A O 1
ATOM 851 N N . GLY A 1 102 ? 0.311 -12.131 -5.604 1.00 89.56 102 GLY A N 1
ATOM 852 C CA . GLY A 1 102 ? 0.228 -13.588 -5.496 1.00 89.56 102 GLY A CA 1
ATOM 853 C C . GLY A 1 102 ? 1.616 -14.239 -5.442 1.00 89.56 102 GLY A C 1
ATOM 854 O O . GLY A 1 102 ? 2.385 -14.001 -4.516 1.00 89.56 102 GLY A O 1
ATOM 855 N N . LYS A 1 103 ? 1.938 -15.070 -6.441 1.00 92.69 103 LYS A N 1
ATOM 856 C CA . LYS A 1 103 ? 3.264 -15.702 -6.585 1.00 92.69 103 LYS A CA 1
ATOM 857 C C . LYS A 1 103 ? 4.279 -14.839 -7.337 1.00 92.69 103 LYS A C 1
ATOM 859 O O . LYS A 1 103 ? 5.431 -15.241 -7.459 1.00 92.69 103 LYS A O 1
ATOM 864 N N . TRP A 1 104 ? 3.849 -13.726 -7.914 1.00 95.25 104 TRP A N 1
ATOM 865 C CA . TRP A 1 104 ? 4.683 -12.892 -8.762 1.00 95.25 104 TRP A CA 1
ATOM 866 C C . TRP A 1 104 ? 5.344 -11.790 -7.953 1.00 95.25 104 TRP A C 1
ATOM 868 O O . TRP A 1 104 ? 4.727 -11.174 -7.081 1.00 95.25 104 TRP A O 1
ATOM 878 N N . ARG A 1 105 ? 6.596 -11.513 -8.293 1.00 95.25 105 ARG A N 1
ATOM 879 C CA . ARG A 1 105 ? 7.333 -10.346 -7.831 1.00 95.25 105 ARG A CA 1
ATOM 880 C C . ARG A 1 105 ? 8.024 -9.697 -9.016 1.00 95.25 105 ARG A C 1
ATOM 882 O O . ARG A 1 105 ? 8.532 -10.402 -9.882 1.00 95.25 105 ARG A O 1
ATOM 889 N N . MET A 1 106 ? 8.039 -8.375 -9.053 1.00 95.25 106 MET A N 1
ATOM 890 C CA . MET A 1 106 ? 8.743 -7.606 -10.069 1.00 95.25 106 MET A CA 1
ATOM 891 C C . MET A 1 106 ? 9.607 -6.547 -9.396 1.00 95.25 106 MET A C 1
ATOM 893 O O . MET A 1 106 ? 9.192 -5.929 -8.414 1.00 95.25 106 MET A O 1
ATOM 897 N N . GLN A 1 107 ? 10.821 -6.372 -9.900 1.00 94.94 107 GLN A N 1
ATOM 898 C CA . GLN A 1 107 ? 11.732 -5.318 -9.466 1.00 94.94 107 GLN A CA 1
ATOM 899 C C . GLN A 1 107 ? 12.793 -5.074 -10.540 1.00 94.94 107 GLN A C 1
ATOM 901 O O . GLN A 1 107 ? 13.120 -5.983 -11.305 1.00 94.94 107 GLN A O 1
ATOM 906 N N . PHE A 1 108 ? 13.355 -3.867 -10.557 1.00 92.75 108 PHE A N 1
ATOM 907 C CA . PHE A 1 108 ? 14.598 -3.593 -11.271 1.00 92.75 108 PHE A CA 1
ATOM 908 C C . PHE A 1 108 ? 15.809 -3.946 -10.403 1.00 92.75 108 PHE A C 1
ATOM 910 O O . PHE A 1 108 ? 15.778 -3.768 -9.175 1.00 92.75 108 PHE A O 1
ATOM 917 N N . ASP A 1 109 ? 16.868 -4.441 -11.040 1.00 90.06 109 ASP A N 1
ATOM 918 C CA . ASP A 1 109 ? 18.180 -4.568 -10.403 1.00 90.06 109 ASP A CA 1
ATOM 919 C C . ASP A 1 109 ? 18.926 -3.220 -10.348 1.00 90.06 109 ASP A C 1
ATOM 921 O O . ASP A 1 109 ? 18.367 -2.163 -10.646 1.00 90.06 109 ASP A O 1
ATOM 925 N N . GLU A 1 110 ? 20.182 -3.241 -9.895 1.00 86.94 110 GLU A N 1
ATOM 926 C CA . GLU A 1 110 ? 21.019 -2.036 -9.804 1.00 86.94 110 GLU A CA 1
ATOM 927 C C . GLU A 1 110 ? 21.399 -1.455 -11.177 1.00 86.94 110 GLU A C 1
ATOM 929 O O . GLU A 1 110 ? 21.717 -0.270 -11.269 1.00 86.94 110 GLU A O 1
ATOM 934 N N . GLU A 1 111 ? 21.341 -2.261 -12.241 1.00 87.38 111 GLU A N 1
ATOM 935 C CA . GLU A 1 111 ? 21.627 -1.851 -13.620 1.00 87.38 111 GLU A CA 1
ATOM 936 C C . GLU A 1 111 ? 20.373 -1.312 -14.335 1.00 87.38 111 GLU A C 1
ATOM 938 O O . GLU A 1 111 ? 20.476 -0.736 -15.419 1.00 87.38 111 GLU A O 1
ATOM 943 N N . GLY A 1 112 ? 19.197 -1.431 -13.706 1.00 87.00 112 GLY A N 1
ATOM 944 C CA . GLY A 1 112 ? 17.910 -1.019 -14.264 1.00 87.00 112 GLY A CA 1
ATOM 945 C C . GLY A 1 112 ? 17.246 -2.093 -15.129 1.00 87.00 112 GLY A C 1
ATOM 946 O O . GLY A 1 112 ? 16.295 -1.794 -15.850 1.00 87.00 112 GLY A O 1
ATOM 947 N N . GLU A 1 113 ? 17.717 -3.339 -15.073 1.00 90.31 113 GLU A N 1
ATOM 948 C CA . GLU A 1 113 ? 17.151 -4.449 -15.836 1.00 90.31 113 GLU A CA 1
ATOM 949 C C . GLU A 1 113 ? 15.929 -5.035 -15.128 1.00 90.31 113 GLU A C 1
ATOM 951 O O . GLU A 1 113 ? 15.890 -5.186 -13.904 1.00 90.31 113 GLU A O 1
ATOM 956 N N . PHE A 1 114 ? 14.898 -5.361 -15.908 1.00 91.56 114 PHE A N 1
ATOM 957 C CA . PHE A 1 114 ? 13.630 -5.862 -15.383 1.00 91.56 114 PHE A CA 1
ATOM 958 C C . PHE A 1 114 ? 13.714 -7.344 -15.003 1.00 91.56 114 PHE A C 1
ATOM 960 O O . PHE A 1 114 ? 14.002 -8.202 -15.847 1.00 91.56 114 PHE A O 1
ATOM 967 N N . TRP A 1 115 ? 13.355 -7.664 -13.758 1.00 94.38 115 TRP A N 1
ATOM 968 C CA . TRP A 1 115 ? 13.309 -9.033 -13.253 1.00 94.38 115 TRP A CA 1
ATOM 969 C C . TRP A 1 115 ? 11.908 -9.441 -12.808 1.00 94.38 115 TRP A C 1
ATOM 971 O O . TRP A 1 115 ? 11.259 -8.765 -12.010 1.00 94.38 115 TRP A O 1
ATOM 981 N N . LEU A 1 116 ? 11.476 -10.613 -13.282 1.00 94.75 116 LEU A N 1
ATOM 982 C CA . LEU A 1 116 ? 10.239 -11.271 -12.879 1.00 94.75 116 LEU A CA 1
ATOM 983 C C . LEU A 1 116 ? 10.564 -12.501 -12.026 1.00 94.75 116 LEU A C 1
ATOM 985 O O . LEU A 1 116 ? 11.179 -13.460 -12.494 1.00 94.75 116 LEU A O 1
ATOM 989 N N . GLY A 1 117 ? 10.135 -12.472 -10.771 1.00 94.00 117 GLY A N 1
ATOM 990 C CA . GLY A 1 117 ? 10.242 -13.565 -9.817 1.00 94.00 117 GLY A CA 1
ATOM 991 C C . GLY A 1 117 ? 8.944 -14.359 -9.733 1.00 94.00 117 GLY A C 1
ATOM 992 O O . GLY A 1 117 ? 7.868 -13.787 -9.564 1.00 94.00 117 GLY A O 1
ATOM 993 N N . GLU A 1 118 ? 9.045 -15.684 -9.795 1.00 93.38 118 GLU A N 1
ATOM 994 C CA . GLU A 1 118 ? 7.950 -16.601 -9.471 1.00 93.38 118 GLU A CA 1
ATOM 995 C C . GLU A 1 118 ? 8.255 -17.332 -8.159 1.00 93.38 118 GLU A C 1
ATOM 997 O O . GLU A 1 118 ? 9.277 -18.010 -8.039 1.00 93.38 118 GLU A O 1
ATOM 1002 N N . LEU A 1 119 ? 7.369 -17.209 -7.172 1.00 92.50 119 LEU A N 1
ATOM 1003 C CA . LEU A 1 119 ? 7.473 -17.901 -5.894 1.00 92.50 119 LEU A CA 1
ATOM 1004 C C . LEU A 1 119 ? 7.249 -19.404 -6.092 1.00 92.50 119 LEU A C 1
ATOM 1006 O O . LEU A 1 119 ? 6.197 -19.847 -6.558 1.00 92.50 119 LEU A O 1
ATOM 1010 N N . THR A 1 120 ? 8.252 -20.192 -5.725 1.00 91.00 120 THR A N 1
ATOM 1011 C CA . THR A 1 120 ? 8.225 -21.656 -5.794 1.00 91.00 120 THR A CA 1
ATOM 1012 C C . THR A 1 120 ? 7.615 -22.270 -4.527 1.00 91.00 120 THR A C 1
ATOM 1014 O O . THR A 1 120 ? 7.463 -21.603 -3.503 1.00 91.00 120 THR A O 1
ATOM 1017 N N . LEU A 1 121 ? 7.309 -23.574 -4.562 1.00 89.88 121 LEU A N 1
ATOM 1018 C CA . LEU A 1 121 ? 6.816 -24.320 -3.390 1.00 89.88 121 LEU A CA 1
ATOM 1019 C C . LEU A 1 121 ? 7.829 -24.376 -2.233 1.00 89.88 121 LEU A C 1
ATOM 1021 O O . LEU A 1 121 ? 7.444 -24.633 -1.097 1.00 89.88 121 LEU A O 1
ATOM 1025 N N . GLU A 1 122 ? 9.105 -24.104 -2.508 1.00 91.00 122 GLU A N 1
ATOM 1026 C CA . GLU A 1 122 ? 10.166 -23.996 -1.501 1.00 91.00 122 GLU A CA 1
ATOM 1027 C C . GLU A 1 122 ? 10.206 -22.616 -0.822 1.00 91.00 122 GLU A C 1
ATOM 1029 O O . GLU A 1 122 ? 11.133 -22.335 -0.066 1.00 91.00 122 GLU A O 1
ATOM 1034 N N . LEU A 1 123 ? 9.221 -21.749 -1.097 1.00 87.12 123 LEU A N 1
ATOM 1035 C CA . LEU A 1 123 ? 9.141 -20.371 -0.598 1.00 87.12 123 LEU A CA 1
ATOM 1036 C C . LEU A 1 123 ? 10.339 -19.505 -1.021 1.00 87.12 123 LEU A C 1
ATOM 1038 O O . LEU A 1 123 ? 10.719 -18.562 -0.331 1.00 87.12 123 LEU A O 1
ATOM 1042 N N . LYS A 1 124 ? 10.916 -19.819 -2.185 1.00 89.25 124 LYS A N 1
ATOM 1043 C CA . LYS A 1 124 ? 11.998 -19.065 -2.827 1.00 89.25 124 LYS A CA 1
ATOM 1044 C C . LYS A 1 124 ? 11.540 -18.514 -4.165 1.00 89.25 124 LYS A C 1
ATOM 1046 O O . LYS A 1 124 ? 10.788 -19.188 -4.874 1.00 89.25 124 LYS A O 1
ATOM 1051 N N . TYR A 1 125 ? 12.018 -17.328 -4.525 1.00 90.75 125 TYR A N 1
ATOM 1052 C CA . TYR A 1 125 ? 11.767 -16.758 -5.842 1.00 90.75 125 TYR A CA 1
ATOM 1053 C C . TYR A 1 125 ? 12.710 -17.357 -6.878 1.00 90.75 125 TYR A C 1
ATOM 1055 O O . TYR A 1 125 ? 13.925 -17.369 -6.709 1.00 90.75 125 TYR A O 1
ATOM 1063 N N . ARG A 1 126 ? 12.129 -17.828 -7.978 1.00 91.12 126 ARG A N 1
ATOM 1064 C CA . ARG A 1 126 ? 12.859 -18.110 -9.206 1.00 91.12 126 ARG A CA 1
ATOM 1065 C C . ARG A 1 126 ? 12.788 -16.874 -10.088 1.00 91.12 126 ARG A C 1
ATOM 1067 O O . ARG A 1 126 ? 11.721 -16.562 -10.616 1.00 91.12 126 ARG A O 1
ATOM 1074 N N . TRP A 1 127 ? 13.916 -16.195 -10.231 1.00 92.81 127 TRP A N 1
ATOM 1075 C CA . TRP A 1 127 ? 14.036 -14.979 -11.020 1.00 92.81 127 TRP A CA 1
ATOM 1076 C C . TRP A 1 127 ? 14.335 -15.287 -12.486 1.00 92.81 127 TRP A C 1
ATOM 1078 O O . TRP A 1 127 ? 15.125 -16.174 -12.808 1.00 92.81 127 TRP A O 1
ATOM 1088 N N . GLY A 1 128 ? 13.702 -14.544 -13.386 1.00 91.62 128 GLY A N 1
ATOM 1089 C CA . GLY A 1 128 ? 13.981 -14.593 -14.812 1.00 91.62 128 GLY A CA 1
ATOM 1090 C C . GLY A 1 128 ? 13.787 -13.228 -15.453 1.00 91.62 128 GLY A C 1
ATOM 1091 O O . GLY A 1 128 ? 12.991 -12.419 -14.982 1.00 91.62 128 GLY A O 1
ATOM 1092 N N . ARG A 1 129 ? 14.509 -12.991 -16.549 1.00 91.50 129 ARG A N 1
ATOM 1093 C CA . ARG A 1 129 ? 14.334 -11.812 -17.400 1.00 91.50 129 ARG A CA 1
ATOM 1094 C C . ARG A 1 129 ? 13.375 -12.169 -18.529 1.00 91.50 129 ARG A C 1
ATOM 1096 O O . ARG A 1 129 ? 13.743 -12.960 -19.405 1.00 91.50 129 ARG A O 1
ATOM 1103 N N . PRO A 1 130 ? 12.129 -11.686 -18.496 1.00 87.88 130 PRO A N 1
ATOM 1104 C CA . PRO A 1 130 ? 11.176 -12.026 -19.531 1.00 87.88 130 PRO A CA 1
ATOM 1105 C C . PRO A 1 130 ? 11.474 -11.244 -20.814 1.00 87.88 130 PRO A C 1
ATOM 1107 O O . PRO A 1 130 ? 11.741 -10.050 -20.786 1.00 87.88 130 PRO A O 1
ATOM 1110 N N . VAL A 1 131 ? 11.376 -11.921 -21.962 1.00 86.75 131 VAL A N 1
ATOM 1111 C CA . VAL A 1 131 ? 11.506 -11.288 -23.292 1.00 86.75 131 VAL A CA 1
ATOM 1112 C C . VAL A 1 131 ? 10.256 -10.462 -23.645 1.00 86.75 131 VAL A C 1
ATOM 1114 O O . VAL A 1 131 ? 10.304 -9.578 -24.494 1.00 86.75 131 VAL A O 1
ATOM 1117 N N . TYR A 1 132 ? 9.124 -10.746 -22.995 1.00 87.44 132 TYR A N 1
ATOM 1118 C CA . TYR A 1 132 ? 7.870 -10.000 -23.099 1.00 87.44 132 TYR A CA 1
ATOM 1119 C C . TYR A 1 132 ? 7.120 -10.057 -21.766 1.00 87.44 132 TYR A C 1
ATOM 1121 O O . TYR A 1 132 ? 7.215 -11.055 -21.052 1.00 87.44 132 TYR A O 1
ATOM 1129 N N . ILE A 1 133 ? 6.322 -9.035 -21.454 1.00 87.81 133 ILE A N 1
ATOM 1130 C CA . ILE A 1 133 ? 5.480 -9.011 -20.251 1.00 87.81 133 ILE A CA 1
ATOM 1131 C C . ILE A 1 133 ? 4.332 -10.021 -20.424 1.00 87.81 133 ILE A C 1
ATOM 1133 O O . ILE A 1 133 ? 3.511 -9.852 -21.333 1.00 87.81 133 ILE A O 1
ATOM 1137 N N . PRO A 1 134 ? 4.236 -11.081 -19.595 1.00 88.56 134 PRO A N 1
ATOM 1138 C CA . PRO A 1 134 ? 3.135 -12.03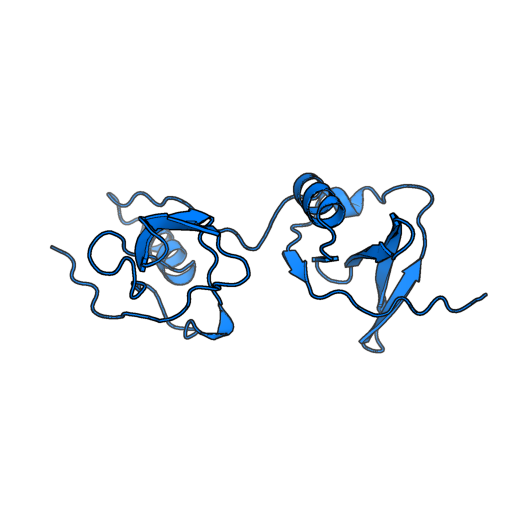2 -19.692 1.00 88.56 134 PRO A CA 1
ATOM 1139 C C . PRO A 1 134 ? 1.784 -11.323 -19.481 1.00 88.56 134 PRO A C 1
ATOM 1141 O O . PRO A 1 134 ? 1.599 -10.709 -18.433 1.00 88.56 134 PRO A O 1
ATOM 1144 N N . PRO A 1 135 ? 0.799 -11.439 -20.397 1.00 91.38 135 PRO A N 1
ATOM 1145 C CA . PRO A 1 135 ? -0.460 -10.686 -20.303 1.00 91.38 135 PRO A CA 1
ATOM 1146 C C . PRO A 1 135 ? -1.261 -10.940 -19.022 1.00 91.38 135 PRO A C 1
ATOM 1148 O O . PRO A 1 135 ? -2.037 -10.090 -18.600 1.00 91.38 135 PRO A O 1
ATOM 1151 N N . ILE A 1 136 ? -1.057 -12.097 -18.383 1.00 90.62 136 ILE A N 1
ATOM 1152 C CA . ILE A 1 136 ? -1.670 -12.418 -17.090 1.00 90.62 136 ILE A CA 1
ATOM 1153 C C . ILE A 1 136 ? -1.266 -11.422 -15.991 1.00 9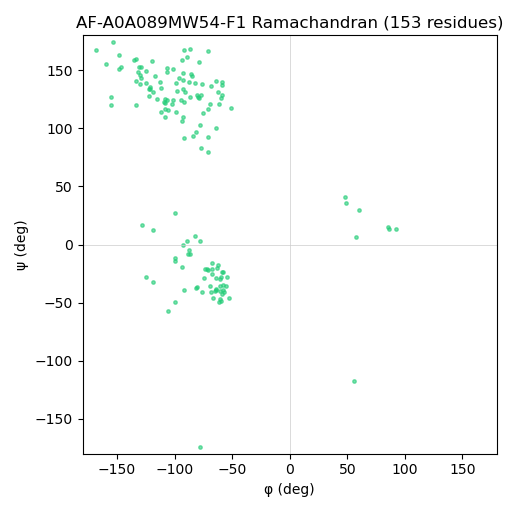0.62 136 ILE A C 1
ATOM 1155 O O . ILE A 1 136 ? -2.057 -11.178 -15.087 1.00 90.62 136 ILE A O 1
ATOM 1159 N N . LEU A 1 137 ? -0.081 -10.803 -16.092 1.00 92.31 137 LEU A N 1
ATOM 1160 C CA . LEU A 1 137 ? 0.406 -9.801 -15.138 1.00 92.31 137 LEU A CA 1
ATOM 1161 C C . LEU A 1 137 ? -0.451 -8.531 -15.115 1.00 92.31 137 LEU A C 1
ATOM 1163 O O . LEU A 1 137 ? -0.587 -7.896 -14.070 1.00 92.31 137 LEU A O 1
ATOM 1167 N N . LEU A 1 138 ? -1.076 -8.205 -16.248 1.00 92.81 138 LEU A N 1
ATOM 1168 C CA . LEU A 1 138 ? -1.908 -7.014 -16.414 1.00 92.81 138 LEU A CA 1
ATOM 1169 C C . LEU A 1 138 ? -3.241 -7.114 -15.660 1.00 92.81 138 LEU A C 1
ATOM 1171 O O . LEU A 1 138 ? -3.873 -6.097 -15.400 1.00 92.81 138 LEU A O 1
ATOM 1175 N N . GLY A 1 139 ? -3.678 -8.335 -15.337 1.00 91.81 139 GLY A N 1
ATOM 1176 C CA . GLY A 1 139 ? -4.934 -8.595 -14.633 1.00 91.81 139 GLY A CA 1
ATOM 1177 C C . GLY A 1 139 ? -4.803 -8.685 -13.113 1.00 91.81 139 GLY A C 1
ATOM 1178 O O . GLY A 1 139 ? -5.804 -8.941 -12.449 1.00 91.81 139 GLY A O 1
ATOM 1179 N N . TYR A 1 140 ? -3.597 -8.531 -12.565 1.00 94.25 140 TYR A N 1
ATOM 1180 C CA . TYR A 1 140 ? -3.370 -8.581 -11.123 1.00 94.25 140 TYR A CA 1
ATOM 1181 C C . TYR A 1 140 ? -3.431 -7.195 -10.479 1.00 94.25 140 TYR A C 1
ATOM 1183 O O . TYR A 1 140 ? -2.984 -6.206 -11.062 1.00 94.25 140 TYR A O 1
ATOM 1191 N N . SER A 1 141 ? -3.909 -7.170 -9.235 1.00 92.56 141 SER A N 1
ATOM 1192 C CA . SER A 1 141 ? -3.667 -6.085 -8.287 1.00 92.56 141 SER A CA 1
ATOM 1193 C C . SER A 1 141 ? -2.283 -6.251 -7.665 1.00 92.56 141 SER A C 1
ATOM 1195 O O . SER A 1 141 ? -1.952 -7.322 -7.146 1.00 92.56 141 SER A O 1
ATOM 1197 N N . TRP A 1 142 ? -1.467 -5.211 -7.729 1.00 95.00 142 TRP A N 1
ATOM 1198 C CA . TRP A 1 142 ? -0.091 -5.184 -7.241 1.00 95.00 142 TRP A CA 1
ATOM 1199 C C . TRP A 1 142 ? 0.007 -4.373 -5.962 1.00 95.00 142 TRP A C 1
ATOM 1201 O O . TRP A 1 142 ? -0.756 -3.443 -5.771 1.00 95.00 142 TRP A O 1
ATOM 1211 N N . HIS A 1 143 ? 0.968 -4.687 -5.105 1.00 91.69 143 HIS A N 1
ATOM 1212 C CA . HIS A 1 143 ? 1.296 -3.868 -3.941 1.00 91.69 143 HIS A CA 1
ATOM 1213 C C . HIS A 1 143 ? 2.809 -3.720 -3.816 1.00 91.69 143 HIS A C 1
ATOM 1215 O O . HIS A 1 143 ? 3.579 -4.520 -4.352 1.00 91.69 143 HIS A O 1
ATOM 1221 N N . GLU A 1 144 ? 3.241 -2.681 -3.110 1.00 90.62 144 GLU A N 1
ATOM 1222 C CA . GLU A 1 144 ? 4.655 -2.440 -2.832 1.00 90.62 144 GLU A CA 1
ATOM 1223 C C . GLU A 1 144 ? 5.198 -3.510 -1.877 1.00 90.62 144 GLU A C 1
ATOM 1225 O O . GLU A 1 144 ? 4.549 -3.867 -0.892 1.00 90.62 144 GLU A O 1
ATOM 1230 N N . VAL A 1 145 ? 6.392 -4.019 -2.166 1.00 90.88 145 VAL A N 1
ATOM 1231 C CA . VAL A 1 145 ? 7.103 -4.993 -1.333 1.00 90.88 145 VAL A CA 1
ATOM 1232 C C . VAL A 1 145 ? 8.557 -4.575 -1.163 1.00 90.88 145 VAL A C 1
ATOM 1234 O O . VAL A 1 145 ? 9.108 -3.819 -1.963 1.00 90.88 145 VAL A O 1
ATOM 1237 N N . GLU A 1 146 ? 9.208 -5.106 -0.132 1.00 87.88 146 GLU A N 1
ATOM 1238 C CA . GLU A 1 146 ? 10.650 -4.944 0.027 1.00 87.88 146 GLU A CA 1
ATOM 1239 C C . GLU A 1 146 ? 11.406 -5.620 -1.125 1.00 87.88 146 GLU A C 1
ATOM 1241 O O . GLU A 1 146 ? 11.055 -6.728 -1.563 1.00 87.88 146 GLU A O 1
ATOM 1246 N N . LYS A 1 147 ? 12.477 -4.960 -1.588 1.00 88.50 147 LYS A N 1
ATOM 1247 C CA . LYS A 1 147 ? 13.419 -5.564 -2.532 1.00 88.50 147 LYS A CA 1
ATOM 1248 C C . LYS A 1 147 ? 14.011 -6.828 -1.927 1.00 88.50 147 LYS A C 1
ATOM 1250 O O . LYS A 1 147 ? 14.354 -6.871 -0.749 1.00 88.50 147 LYS A O 1
ATOM 1255 N N . CYS A 1 148 ? 14.153 -7.848 -2.759 1.00 85.81 148 CYS A N 1
ATOM 1256 C CA . CYS A 1 148 ? 14.799 -9.094 -2.377 1.00 85.81 148 CYS A CA 1
ATOM 1257 C C . CYS A 1 148 ? 16.018 -9.345 -3.263 1.00 85.81 148 CYS A C 1
ATOM 1259 O O . CYS A 1 148 ? 16.112 -8.794 -4.363 1.00 85.81 148 CYS A O 1
ATOM 1261 N N . GLU A 1 149 ? 16.944 -10.160 -2.768 1.00 85.38 149 GLU A N 1
ATOM 1262 C CA . GLU A 1 149 ? 18.129 -10.568 -3.512 1.00 85.38 149 GLU A CA 1
ATOM 1263 C C . GLU A 1 149 ? 17.718 -11.359 -4.763 1.00 85.38 149 GLU A C 1
ATOM 1265 O O . GLU A 1 149 ? 16.860 -12.252 -4.726 1.00 85.38 149 GLU A O 1
ATOM 1270 N N . ILE A 1 150 ? 18.300 -10.973 -5.897 1.00 84.38 150 ILE A N 1
ATOM 1271 C CA . ILE A 1 150 ? 18.086 -11.639 -7.176 1.00 84.38 150 ILE A CA 1
ATOM 1272 C C . ILE A 1 150 ? 19.168 -12.702 -7.307 1.00 84.38 150 ILE A C 1
ATOM 1274 O O . ILE A 1 150 ? 20.257 -12.451 -7.824 1.00 84.38 150 ILE A O 1
ATOM 1278 N N . ASP A 1 151 ? 18.851 -13.909 -6.847 1.00 76.62 151 ASP A N 1
ATOM 1279 C CA . ASP A 1 151 ? 19.701 -15.072 -7.073 1.00 76.62 151 ASP A CA 1
ATOM 1280 C C . ASP A 1 151 ? 19.628 -15.460 -8.554 1.00 76.62 151 ASP A C 1
ATOM 1282 O O . ASP A 1 151 ? 18.752 -16.217 -8.990 1.00 76.62 151 ASP A O 1
ATOM 1286 N N . SER A 1 152 ? 20.553 -14.928 -9.353 1.00 59.72 152 SER A N 1
ATOM 1287 C CA . SER A 1 152 ? 20.774 -15.380 -10.724 1.00 59.72 152 SER A CA 1
ATOM 1288 C C . SER A 1 152 ? 21.427 -16.764 -10.687 1.00 59.72 152 SER A C 1
ATOM 1290 O O . SER A 1 152 ? 22.636 -16.929 -10.827 1.00 59.72 152 SER A O 1
ATOM 1292 N N . PHE A 1 153 ? 20.624 -17.807 -10.467 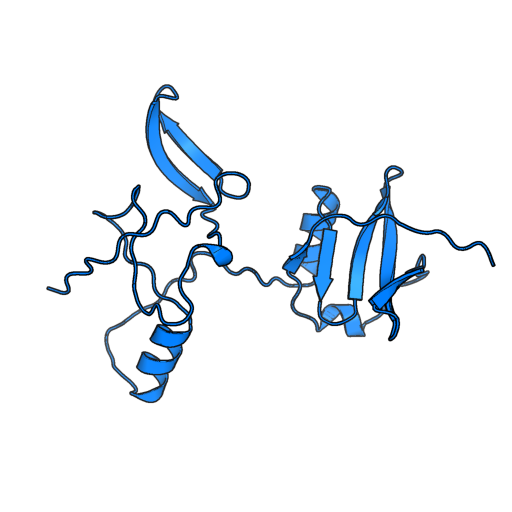1.00 52.19 153 PHE A N 1
ATOM 1293 C CA . PHE A 1 153 ? 21.092 -19.163 -10.723 1.00 52.19 153 PHE A CA 1
ATOM 1294 C C . PHE A 1 153 ? 21.361 -19.292 -12.225 1.00 52.19 153 PHE A C 1
ATOM 1296 O O . PHE A 1 153 ? 20.439 -19.446 -13.027 1.00 52.19 153 PHE A O 1
ATOM 1303 N N . ASN A 1 154 ? 22.643 -19.183 -12.582 1.00 40.34 154 ASN A N 1
ATOM 1304 C CA . ASN A 1 154 ? 23.176 -19.539 -13.889 1.00 40.34 154 ASN A CA 1
ATOM 1305 C C . ASN A 1 154 ? 22.709 -20.958 -14.229 1.00 40.34 154 ASN A C 1
ATOM 1307 O O . ASN A 1 154 ? 23.044 -21.907 -13.515 1.00 40.34 154 ASN A O 1
ATOM 1311 N N . TRP A 1 155 ? 21.934 -21.087 -15.300 1.00 41.38 155 TRP A N 1
ATOM 1312 C CA . TRP A 1 155 ? 21.777 -22.344 -16.023 1.00 41.38 155 TRP A CA 1
ATOM 1313 C C . TRP A 1 155 ? 22.755 -22.372 -17.195 1.00 41.38 155 TRP A C 1
ATOM 1315 O O . TRP A 1 155 ? 22.959 -21.309 -17.823 1.00 41.38 155 TRP A O 1
#

Nearest PDB structures (foldseek):
  6bm0-assembly1_A  TM=6.867E-01  e=7.545E+00  Homo sapiens
  8e3i-assembly1_A  TM=7.128E-01  e=9.504E+00  Homo sapiens
  6cjp-assembly2_B  TM=4.511E-01  e=3.363E+00  Candida albicans SC5314
  4fma-assembly1_A  TM=5.016E-01  e=5.990E+00  Escherichia coli
  9hcj-assembly1_N0  TM=5.864E-01  e=8.971E+00  Dictyostelium discoideum

Organism: Paenibacillus borealis (NCBI:txid160799)

Secondary structure (DSSP, 8-state):
------B---B-TTT-EEEEETTTEEEEEEE--B-GGGS-TT--EEB-TTTTTT--EE-HHHHHHHHHTT--S--------SEE-HHHHHHHHHTT-EEEETTEEEEE-TT--EEEEEE-TTS-EEEE--SS--GGGGGS-EEEE----------

Solvent-accessible surface area (backbone atoms only — not comparable to full-atom values): 9653 Å² total; per-residue (Å²): 137,90,85,82,84,50,67,41,88,26,72,28,74,88,79,25,41,72,44,57,51,92,84,72,41,83,73,49,65,84,40,59,36,72,36,64,90,60,49,64,92,90,51,36,64,37,20,38,76,92,38,57,90,81,50,78,46,71,36,66,71,36,52,54,48,41,60,75,67,63,59,82,93,76,85,86,77,89,74,66,72,73,59,38,48,41,71,54,44,51,56,42,30,76,73,70,38,20,33,34,41,95,53,39,33,40,34,54,53,97,88,65,50,68,36,43,24,40,56,42,96,85,79,43,68,51,62,42,71,67,95,62,84,60,72,72,58,63,77,41,64,26,29,81,42,81,78,73,87,80,68,78,77,81,127

Radius of gyration: 19.47 Å; Cα contacts (8 Å, |Δi|>4): 217; chains: 1; bounding box: 51×50×44 Å